Protein AF-A0A1G1GW91-F1 (afdb_monomer)

Mean predicted aligned error: 4.97 Å

pLDDT: mean 91.24, std 7.62, range [62.16, 97.75]

Foldseek 3Di:
DLVVQCVVPVDLVSVLSVQLVLLLVLLLVLLVLCLQQPNVVSSVVSNVVSNVLSNCLSVVQSVVVVVVRNDNVSSCCSNCVSLVVSVVSCVPRVGDPLVSVLQVQLSVLQVVLVVQVVCFVVQCVVPVPHGSPNSSVVSNVVSVVSVVVSVVVVVVVVVVD

Sequence (161 aa):
MGSMYYHLEPANSSLVWDRLPMSIAFTALFSSVVSECIDARAGDALLFPLLTLGIFSVLFWAWTEQTGSGDLRPYILVQFLPLVLIPLILILYRPPRDYAAAIWGLAVLYLISKGFEVADRQVYALTGAVSGHTIKHVLAAAGTGLIAAMLDRREGRRETA

Solvent-accessible surface area (backbone atoms only — not comparable to full-atom values): 8136 Å² total; per-residue (Å²): 109,30,59,57,50,21,73,75,48,82,44,75,75,30,43,49,47,34,50,42,59,50,30,37,50,47,27,46,50,45,19,49,49,36,20,71,42,75,39,51,69,61,11,59,66,38,32,62,60,34,36,51,50,26,50,47,22,47,53,50,21,58,52,32,40,75,73,74,68,49,53,50,65,59,36,49,47,56,62,50,48,45,70,55,49,50,60,51,49,52,70,74,49,63,41,61,68,70,58,47,50,26,55,51,46,25,51,52,30,40,53,51,15,53,52,29,48,75,36,19,68,61,40,23,73,74,61,76,80,51,38,11,57,58,52,19,51,54,30,40,50,51,18,54,46,39,47,52,55,50,50,54,58,50,52,57,52,60,77,76,107

Structure (mmCIF, N/CA/C/O backbone):
data_AF-A0A1G1GW91-F1
#
_entry.id   AF-A0A1G1GW91-F1
#
loop_
_atom_site.group_PDB
_atom_site.id
_atom_site.type_symbol
_atom_site.label_atom_id
_atom_site.label_alt_id
_atom_site.label_comp_id
_atom_site.label_asym_id
_atom_site.label_entity_id
_atom_site.label_seq_id
_atom_site.pdbx_PDB_ins_code
_atom_site.Cartn_x
_atom_site.Cartn_y
_atom_site.Cartn_z
_atom_site.occupancy
_atom_site.B_iso_or_equiv
_atom_site.auth_seq_id
_atom_site.auth_comp_id
_atom_site.auth_asym_id
_atom_site.auth_atom_id
_atom_site.pdbx_PDB_model_num
ATOM 1 N N . MET A 1 1 ? -1.867 6.446 -13.318 1.00 62.16 1 MET A N 1
ATOM 2 C CA . MET A 1 1 ? -1.003 7.422 -14.021 1.00 62.16 1 MET A CA 1
ATOM 3 C C . MET A 1 1 ? 0.450 6.965 -14.091 1.00 62.16 1 MET A C 1
ATOM 5 O O . MET A 1 1 ? 0.916 6.749 -15.197 1.00 62.16 1 MET A O 1
ATOM 9 N N . GLY A 1 2 ? 1.133 6.721 -12.964 1.00 68.31 2 GLY A N 1
ATOM 10 C CA . GLY A 1 2 ? 2.529 6.242 -12.940 1.00 68.31 2 GLY A CA 1
ATOM 11 C C . GLY A 1 2 ? 2.825 5.028 -13.825 1.00 68.31 2 GLY A C 1
ATOM 12 O O . GLY A 1 2 ? 3.677 5.091 -14.703 1.00 68.31 2 GLY A O 1
ATOM 13 N N . SER A 1 3 ? 2.027 3.967 -13.677 1.00 65.88 3 SER A N 1
ATOM 14 C CA . SER A 1 3 ? 2.155 2.753 -14.495 1.00 65.88 3 SER A CA 1
ATOM 15 C C . SER A 1 3 ? 1.980 3.002 -15.994 1.00 65.88 3 SER A C 1
ATOM 17 O O . SER A 1 3 ? 2.709 2.449 -16.810 1.00 65.88 3 SER A O 1
ATOM 19 N N . MET A 1 4 ? 1.048 3.882 -16.375 1.00 70.62 4 MET A N 1
ATOM 20 C CA . MET A 1 4 ? 0.836 4.223 -17.786 1.00 70.62 4 MET A CA 1
ATOM 21 C C . MET A 1 4 ? 2.058 4.944 -18.360 1.00 70.62 4 MET A C 1
ATOM 23 O O . MET A 1 4 ? 2.483 4.607 -19.456 1.00 70.62 4 MET A O 1
ATOM 27 N N . TYR A 1 5 ? 2.656 5.876 -17.609 1.00 67.25 5 TYR A N 1
ATOM 28 C CA . TYR A 1 5 ? 3.869 6.578 -18.036 1.00 67.25 5 TYR A CA 1
ATOM 29 C C . TYR A 1 5 ? 5.060 5.621 -18.200 1.00 67.25 5 TYR A C 1
ATOM 31 O O . TYR A 1 5 ? 5.729 5.659 -19.227 1.00 67.25 5 TYR A O 1
ATOM 39 N N . TYR A 1 6 ? 5.253 4.690 -17.260 1.00 66.75 6 TYR A N 1
ATOM 40 C CA . TYR A 1 6 ? 6.278 3.645 -17.375 1.00 66.75 6 TYR A CA 1
ATOM 41 C C . TYR A 1 6 ? 6.109 2.772 -18.627 1.00 66.75 6 TYR A C 1
ATOM 43 O O . TYR A 1 6 ? 7.080 2.470 -19.315 1.00 66.75 6 TYR A O 1
ATOM 51 N N . HIS A 1 7 ? 4.878 2.373 -18.955 1.00 75.81 7 HIS A N 1
ATOM 52 C CA . HIS A 1 7 ? 4.630 1.555 -20.145 1.00 75.81 7 HIS A CA 1
ATOM 53 C C . HIS A 1 7 ? 4.751 2.323 -21.465 1.00 75.81 7 HIS A C 1
ATOM 55 O O . HIS A 1 7 ? 4.982 1.695 -22.496 1.00 75.81 7 HIS A O 1
ATOM 61 N N . LEU A 1 8 ? 4.604 3.649 -21.441 1.00 71.69 8 LEU A N 1
ATOM 62 C CA . LEU A 1 8 ? 4.827 4.501 -22.608 1.00 71.69 8 LEU A CA 1
ATOM 63 C C . LEU A 1 8 ? 6.319 4.738 -22.867 1.00 71.69 8 LEU A C 1
ATOM 65 O O . LEU A 1 8 ? 6.729 4.780 -24.023 1.00 71.69 8 LEU A O 1
ATOM 69 N N . GLU A 1 9 ? 7.126 4.860 -21.814 1.00 77.69 9 GLU A N 1
ATOM 70 C CA . GLU A 1 9 ? 8.561 5.130 -21.922 1.00 77.69 9 GLU A CA 1
ATOM 71 C C . GLU A 1 9 ? 9.348 4.295 -20.901 1.00 77.69 9 GLU A C 1
ATOM 73 O O . GLU A 1 9 ? 9.667 4.793 -19.824 1.00 77.69 9 GLU A O 1
ATOM 78 N N . PRO A 1 10 ? 9.667 3.020 -21.202 1.00 77.88 10 PRO A N 1
ATOM 79 C CA . PRO A 1 10 ? 10.287 2.119 -20.233 1.00 77.88 10 PRO A CA 1
ATOM 80 C C . PRO A 1 10 ? 11.713 2.554 -19.859 1.00 77.88 10 PRO A C 1
ATOM 82 O O . PRO A 1 10 ? 12.688 2.215 -20.526 1.00 77.88 10 PRO A O 1
ATOM 85 N N . ALA A 1 11 ? 11.839 3.293 -18.760 1.00 77.75 11 ALA A N 1
ATOM 86 C CA . ALA A 1 11 ? 13.110 3.766 -18.210 1.00 77.75 11 ALA A CA 1
ATOM 87 C C . ALA A 1 11 ? 13.091 3.789 -16.674 1.00 77.75 11 ALA A C 1
ATOM 89 O O . ALA A 1 11 ? 12.031 3.923 -16.060 1.00 77.75 11 ALA A O 1
ATOM 90 N N . ASN A 1 12 ? 14.257 3.741 -16.023 1.00 74.81 12 ASN A N 1
ATOM 91 C CA . ASN A 1 12 ? 14.343 3.810 -14.555 1.00 74.81 12 ASN A CA 1
ATOM 92 C C . ASN A 1 12 ? 13.703 5.089 -13.985 1.00 74.81 12 ASN A C 1
ATOM 94 O O . ASN A 1 12 ? 13.040 5.037 -12.951 1.00 74.81 12 ASN A O 1
ATOM 98 N N . SER A 1 13 ? 13.819 6.214 -14.696 1.00 76.81 13 SER A N 1
ATOM 99 C CA . SER A 1 13 ? 13.146 7.477 -14.366 1.00 76.81 13 SER A CA 1
ATOM 100 C C . SER A 1 13 ? 11.619 7.352 -14.378 1.00 76.81 13 SER A C 1
ATOM 102 O O . SER A 1 13 ? 10.954 7.819 -13.459 1.00 76.81 13 SER A O 1
ATOM 104 N N . SER A 1 14 ? 11.054 6.678 -15.380 1.00 78.06 14 SER A N 1
ATOM 105 C CA . SER A 1 14 ? 9.613 6.414 -15.474 1.00 78.06 14 SER A CA 1
ATOM 106 C C . SER A 1 14 ? 9.125 5.399 -14.423 1.00 78.06 14 SER A C 1
ATOM 108 O O . SER A 1 14 ? 8.007 5.511 -13.923 1.00 78.06 14 SER A O 1
ATOM 110 N N . LEU A 1 15 ? 9.983 4.455 -14.010 1.00 81.50 15 LEU A N 1
ATOM 111 C CA . LEU A 1 15 ? 9.669 3.421 -13.018 1.00 81.50 15 LEU A CA 1
ATOM 112 C C . LEU A 1 15 ? 9.559 3.987 -11.593 1.00 81.50 15 LEU A C 1
ATOM 114 O O . LEU A 1 15 ? 8.782 3.476 -10.785 1.00 81.50 15 LEU A O 1
ATOM 118 N N . VAL A 1 16 ? 10.273 5.077 -11.287 1.00 86.06 16 VAL A N 1
ATOM 119 C CA . VAL A 1 16 ? 10.071 5.844 -10.041 1.00 86.06 16 VAL A CA 1
ATOM 120 C C . VAL A 1 16 ? 8.612 6.279 -9.918 1.00 86.06 16 VAL A C 1
ATOM 122 O O . VAL A 1 16 ? 8.005 6.124 -8.857 1.00 86.06 16 VAL A O 1
ATOM 125 N N . TRP A 1 17 ? 8.029 6.766 -11.014 1.00 86.00 17 TRP A N 1
ATOM 126 C CA . TRP A 1 17 ? 6.650 7.246 -11.039 1.00 86.00 17 TRP A CA 1
ATOM 127 C C . TRP A 1 17 ? 5.614 6.131 -10.928 1.00 86.00 17 TRP A C 1
ATOM 129 O O . TRP A 1 17 ? 4.492 6.406 -10.516 1.00 86.00 17 TRP A O 1
ATOM 139 N N . ASP A 1 18 ? 5.969 4.885 -11.235 1.00 84.31 18 ASP A N 1
ATOM 140 C CA . ASP A 1 18 ? 5.125 3.716 -10.970 1.00 84.31 18 ASP A CA 1
ATOM 141 C C . ASP A 1 18 ? 5.200 3.281 -9.494 1.00 84.31 18 ASP A C 1
ATOM 143 O O . ASP A 1 18 ? 4.176 3.070 -8.839 1.00 84.31 18 ASP A O 1
ATOM 147 N N . ARG A 1 19 ? 6.413 3.227 -8.930 1.00 89.88 19 ARG A N 1
ATOM 148 C CA . ARG A 1 19 ? 6.653 2.728 -7.565 1.00 89.88 19 ARG A CA 1
ATOM 149 C C . ARG A 1 19 ? 6.244 3.698 -6.466 1.00 89.88 19 ARG A C 1
ATOM 151 O O . ARG A 1 19 ? 5.802 3.257 -5.405 1.00 89.88 19 ARG A O 1
ATOM 158 N N . LEU A 1 20 ? 6.392 5.000 -6.696 1.00 91.25 20 LEU A N 1
ATOM 159 C CA . LEU A 1 20 ? 6.139 6.023 -5.682 1.00 91.25 20 LEU A CA 1
ATOM 160 C C . LEU A 1 20 ? 4.658 6.101 -5.269 1.00 91.25 20 LEU A C 1
ATOM 162 O O . LEU A 1 20 ? 4.387 5.983 -4.072 1.00 91.25 20 LEU A O 1
ATOM 166 N N . PRO A 1 21 ? 3.681 6.187 -6.195 1.00 90.06 21 PRO A N 1
ATOM 167 C CA . PRO A 1 21 ? 2.265 6.148 -5.833 1.00 90.06 21 PRO A CA 1
ATOM 168 C C . PRO A 1 21 ? 1.871 4.845 -5.136 1.00 90.06 21 PRO A C 1
ATOM 170 O O . PRO A 1 21 ? 1.073 4.866 -4.203 1.00 90.06 21 PRO A O 1
ATOM 173 N N . MET A 1 22 ? 2.452 3.717 -5.558 1.00 90.75 22 MET A N 1
ATOM 174 C CA . MET A 1 22 ? 2.198 2.423 -4.931 1.00 90.75 22 MET A CA 1
ATOM 175 C C . MET A 1 22 ? 2.684 2.419 -3.477 1.00 90.75 22 MET A C 1
ATOM 177 O O . MET A 1 22 ? 1.902 2.140 -2.573 1.00 90.75 22 MET A O 1
ATOM 181 N N . SER A 1 23 ? 3.933 2.817 -3.229 1.00 94.06 23 SER A N 1
ATOM 182 C CA . SER A 1 23 ? 4.505 2.871 -1.879 1.00 94.06 23 SER A CA 1
ATOM 183 C C . SER A 1 23 ? 3.708 3.786 -0.938 1.00 94.06 23 SER A C 1
ATOM 185 O O . SER A 1 23 ? 3.412 3.409 0.198 1.00 94.06 23 SER A O 1
ATOM 187 N N . ILE A 1 24 ? 3.274 4.949 -1.433 1.00 95.38 24 ILE A N 1
ATOM 188 C CA . ILE A 1 24 ? 2.400 5.876 -0.698 1.00 95.38 24 ILE A CA 1
ATOM 189 C C . ILE A 1 24 ? 1.056 5.217 -0.367 1.00 95.38 24 ILE A C 1
ATOM 191 O O . ILE A 1 24 ? 0.598 5.285 0.770 1.00 95.38 24 ILE A O 1
ATOM 195 N N . ALA A 1 25 ? 0.432 4.536 -1.331 1.00 93.62 25 ALA A N 1
ATOM 196 C CA . ALA A 1 25 ? -0.855 3.882 -1.117 1.00 93.62 25 ALA A CA 1
ATOM 197 C C . ALA A 1 25 ? -0.769 2.757 -0.072 1.00 93.62 25 ALA A C 1
ATOM 199 O O . ALA A 1 25 ? -1.624 2.677 0.806 1.00 93.62 25 ALA A O 1
ATOM 200 N N . PHE A 1 26 ? 0.268 1.914 -0.121 1.00 93.94 26 PHE A N 1
ATOM 201 C CA . PHE A 1 26 ? 0.443 0.821 0.845 1.00 93.94 26 PHE A CA 1
ATOM 202 C C . PHE A 1 26 ? 0.728 1.328 2.261 1.00 93.94 26 PHE A C 1
ATOM 204 O O . PHE A 1 26 ? 0.174 0.802 3.227 1.00 93.94 26 PHE A O 1
ATOM 211 N N . THR A 1 27 ? 1.552 2.367 2.392 1.00 97.00 27 THR A N 1
ATOM 212 C CA . THR A 1 27 ? 1.879 2.967 3.694 1.00 97.00 27 THR A CA 1
ATOM 213 C C . THR A 1 27 ? 0.686 3.705 4.302 1.00 97.00 27 THR A C 1
ATOM 215 O O . THR A 1 27 ? 0.401 3.519 5.487 1.00 97.00 27 THR A O 1
ATOM 218 N N . ALA A 1 28 ? -0.073 4.452 3.496 1.00 96.44 28 ALA A N 1
ATOM 219 C CA . ALA A 1 28 ? -1.316 5.093 3.925 1.00 96.44 28 ALA A CA 1
ATOM 220 C C . ALA A 1 28 ? -2.396 4.068 4.309 1.00 96.44 28 ALA A C 1
ATOM 222 O O . ALA A 1 28 ? -3.025 4.198 5.358 1.00 96.44 28 ALA A O 1
ATOM 223 N N . LEU A 1 29 ? -2.576 3.011 3.507 1.00 96.44 29 LEU A N 1
ATOM 224 C CA . LEU A 1 29 ? -3.506 1.926 3.822 1.00 96.44 29 LEU A CA 1
ATOM 225 C C . LEU A 1 29 ? -3.142 1.266 5.154 1.00 96.44 29 LEU A C 1
ATOM 227 O O . LEU A 1 29 ? -4.015 1.076 5.996 1.00 96.44 29 LEU A O 1
ATOM 231 N N . PHE A 1 30 ? -1.862 0.958 5.372 1.00 97.75 30 PHE A N 1
ATOM 232 C CA . PHE A 1 30 ? -1.410 0.350 6.620 1.00 97.75 30 PHE A CA 1
ATOM 233 C C . PHE A 1 30 ? -1.680 1.244 7.836 1.00 97.75 30 PHE A C 1
ATOM 235 O O . PHE A 1 30 ? -2.249 0.774 8.818 1.00 97.75 30 PHE A O 1
ATOM 242 N N . SER A 1 31 ? -1.351 2.537 7.747 1.00 97.69 31 SER A N 1
ATOM 243 C CA . SER A 1 31 ? -1.688 3.528 8.779 1.00 97.69 31 SER A CA 1
ATOM 244 C C . SER A 1 31 ? -3.195 3.562 9.063 1.00 97.69 31 SER A C 1
ATOM 246 O O . SER A 1 31 ? -3.591 3.508 10.228 1.00 97.69 31 SER A O 1
ATOM 248 N N . SER A 1 32 ? -4.039 3.543 8.023 1.00 96.12 32 SER A N 1
ATOM 249 C CA . SER A 1 32 ? -5.500 3.527 8.189 1.00 96.12 32 SER A CA 1
ATOM 250 C C . SER A 1 32 ? -6.004 2.270 8.906 1.00 96.12 32 SER A C 1
ATOM 252 O O . SER A 1 32 ? -6.907 2.357 9.732 1.00 96.12 32 SER A O 1
ATOM 254 N N . VAL A 1 33 ? -5.393 1.108 8.643 1.00 97.19 33 VAL A N 1
ATOM 255 C CA . VAL A 1 33 ? -5.741 -0.157 9.307 1.00 97.19 33 VAL A CA 1
ATOM 256 C C . VAL A 1 33 ? -5.362 -0.106 10.780 1.00 97.19 33 VAL A C 1
ATOM 258 O O . VAL A 1 33 ? -6.146 -0.541 11.618 1.00 97.19 33 VAL A O 1
ATOM 261 N N . VAL A 1 34 ? -4.200 0.459 11.120 1.00 97.56 34 VAL A N 1
ATOM 262 C CA . VAL A 1 34 ? -3.817 0.667 12.524 1.00 97.56 34 VAL A CA 1
ATOM 263 C C . VAL A 1 34 ? -4.780 1.637 13.214 1.00 97.56 34 VAL A C 1
ATOM 265 O O . VAL A 1 34 ? -5.218 1.345 14.326 1.00 97.56 34 VAL A O 1
ATOM 268 N N . SER A 1 35 ? -5.148 2.734 12.541 1.00 96.81 35 SER A N 1
ATOM 269 C CA . SER A 1 35 ? -6.079 3.748 13.060 1.00 96.81 35 SER A CA 1
ATOM 270 C C . SER A 1 35 ? -7.457 3.145 13.365 1.00 96.81 35 SER A C 1
ATOM 272 O O . SER A 1 35 ? -7.985 3.309 14.463 1.00 96.81 35 SER A O 1
ATOM 274 N N . GLU A 1 36 ? -8.010 2.362 12.434 1.00 95.50 36 GLU A N 1
ATOM 275 C CA . GLU A 1 36 ? -9.348 1.775 12.574 1.00 95.50 36 GLU A CA 1
ATOM 276 C C . GLU A 1 36 ? -9.379 0.548 13.505 1.00 95.50 36 GLU A C 1
ATOM 278 O O . GLU A 1 36 ? -10.371 0.325 14.198 1.00 95.50 36 GLU A O 1
ATOM 283 N N . CYS A 1 37 ? -8.333 -0.287 13.503 1.00 96.38 37 CYS A N 1
ATOM 284 C CA . CYS A 1 37 ? -8.368 -1.584 14.190 1.00 96.38 37 CYS A CA 1
ATOM 285 C C . CYS A 1 37 ? -7.719 -1.568 15.576 1.00 96.38 37 CYS A C 1
ATOM 287 O O . CYS A 1 37 ? -8.121 -2.352 16.431 1.00 96.38 37 CYS A O 1
ATOM 289 N N . ILE A 1 38 ? -6.684 -0.751 15.786 1.00 95.81 38 ILE A N 1
ATOM 290 C CA . ILE A 1 38 ? -5.861 -0.798 17.002 1.00 95.81 38 ILE A CA 1
ATOM 291 C C . ILE A 1 38 ? -6.107 0.444 17.853 1.00 95.81 38 ILE A C 1
ATOM 293 O O . ILE A 1 38 ? -6.601 0.329 18.971 1.00 95.81 38 ILE A O 1
ATOM 297 N N . ASP A 1 39 ? -5.738 1.615 17.337 1.00 96.31 39 ASP A N 1
ATOM 298 C CA . ASP A 1 39 ? -5.905 2.897 18.017 1.00 96.31 39 ASP A CA 1
ATOM 299 C C . ASP A 1 39 ? -5.816 4.045 17.007 1.00 96.31 39 ASP A C 1
ATOM 301 O O . ASP A 1 39 ? -4.834 4.160 16.265 1.00 96.31 39 ASP A O 1
ATOM 305 N N . ALA A 1 40 ? -6.820 4.922 17.027 1.00 95.38 40 ALA A N 1
ATOM 306 C CA . ALA A 1 40 ? -6.939 6.017 16.070 1.00 95.38 40 ALA A CA 1
ATOM 307 C C . ALA A 1 40 ? -5.753 6.989 16.144 1.00 95.38 40 ALA A C 1
ATOM 309 O O . ALA A 1 40 ? -5.169 7.354 15.126 1.00 95.38 40 ALA A O 1
ATOM 310 N N . ARG A 1 41 ? -5.331 7.369 17.358 1.00 96.56 41 ARG A N 1
ATOM 311 C CA . ARG A 1 41 ? -4.245 8.345 17.543 1.00 96.56 41 ARG A CA 1
ATOM 312 C C . ARG A 1 41 ? -2.910 7.778 17.082 1.00 96.56 41 ARG A C 1
ATOM 314 O O . ARG A 1 41 ? -2.136 8.489 16.446 1.00 96.56 41 ARG A O 1
ATOM 321 N N . ALA A 1 42 ? -2.636 6.515 17.399 1.00 95.88 42 ALA A N 1
ATOM 322 C CA . ALA A 1 42 ? -1.427 5.831 16.968 1.00 95.88 42 ALA A CA 1
ATOM 323 C C . ALA A 1 42 ? -1.386 5.681 15.442 1.00 95.88 42 ALA A C 1
ATOM 325 O O . ALA A 1 42 ? -0.357 5.966 14.832 1.00 95.88 42 ALA A O 1
ATOM 326 N N . GLY A 1 43 ? -2.495 5.275 14.818 1.00 95.88 43 GLY A N 1
ATOM 327 C CA . GLY A 1 43 ? -2.584 5.147 13.364 1.00 95.88 43 GLY A CA 1
ATOM 328 C C . GLY A 1 43 ? -2.366 6.472 12.636 1.00 95.88 43 GLY A C 1
ATOM 329 O O . GLY A 1 43 ? -1.567 6.525 11.698 1.00 95.88 43 GLY A O 1
ATOM 330 N N . ASP A 1 44 ? -2.989 7.548 13.116 1.00 95.81 44 ASP A N 1
ATOM 331 C CA . ASP A 1 44 ? -2.844 8.891 12.547 1.00 95.81 44 ASP A CA 1
ATOM 332 C C . ASP A 1 44 ? -1.415 9.426 12.728 1.00 95.81 44 ASP A C 1
ATOM 334 O O . ASP A 1 44 ? -0.819 9.969 11.794 1.00 95.81 44 ASP A O 1
ATOM 338 N N . ALA A 1 45 ? -0.813 9.203 13.902 1.00 97.38 45 ALA A N 1
ATOM 339 C CA . ALA A 1 45 ? 0.579 9.563 14.166 1.00 97.38 45 ALA A CA 1
ATOM 340 C C . ALA A 1 45 ? 1.573 8.771 13.296 1.00 97.38 45 ALA A C 1
ATOM 342 O O . ALA A 1 45 ? 2.644 9.284 12.970 1.00 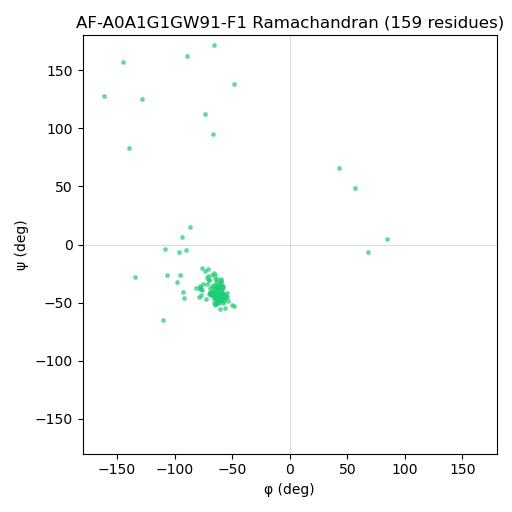97.38 45 ALA A O 1
ATOM 343 N N . LEU A 1 46 ? 1.228 7.540 12.899 1.00 97.00 46 LEU A N 1
ATOM 344 C CA . LEU A 1 46 ? 2.045 6.700 12.020 1.00 97.00 46 LEU A CA 1
ATOM 345 C C . LEU A 1 46 ? 1.986 7.113 10.549 1.00 97.00 46 LEU A C 1
ATOM 347 O O . LEU A 1 46 ? 2.903 6.762 9.803 1.00 97.00 46 LEU A O 1
ATOM 351 N N . LEU A 1 47 ? 0.965 7.861 10.120 1.00 97.19 47 LEU A N 1
ATOM 352 C CA . LEU A 1 47 ? 0.789 8.218 8.714 1.00 97.19 47 LEU A CA 1
ATOM 353 C C . LEU 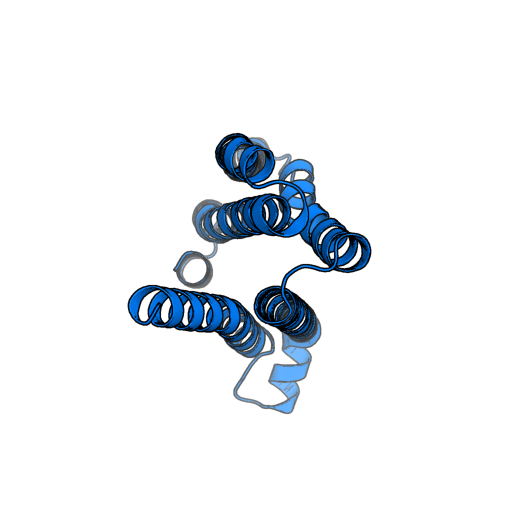A 1 47 ? 2.021 8.938 8.158 1.00 97.19 47 LEU A C 1
ATOM 355 O O . LEU A 1 47 ? 2.608 8.501 7.170 1.00 97.19 47 LEU A O 1
ATOM 359 N N . PHE A 1 48 ? 2.450 10.018 8.812 1.00 97.44 48 PHE A N 1
ATOM 360 C CA . PHE A 1 48 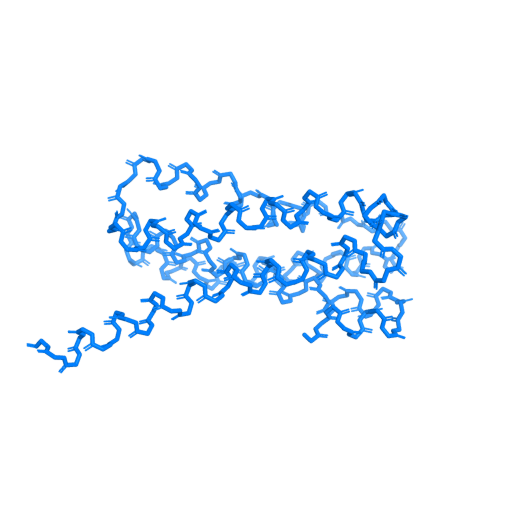? 3.565 10.830 8.325 1.00 97.44 48 PHE A CA 1
ATOM 361 C C . PHE A 1 48 ? 4.912 10.073 8.317 1.00 97.44 48 PHE A C 1
ATOM 363 O O . PHE A 1 48 ? 5.595 10.094 7.284 1.00 97.44 48 PHE A O 1
ATOM 370 N N . PRO A 1 49 ? 5.299 9.343 9.388 1.00 97.62 49 PRO A N 1
ATOM 371 C CA . PRO A 1 49 ? 6.472 8.471 9.364 1.00 97.62 49 PRO A CA 1
ATOM 372 C C . PRO A 1 49 ? 6.433 7.420 8.251 1.00 97.62 49 PRO A C 1
ATOM 374 O O . PRO A 1 49 ? 7.429 7.237 7.550 1.00 97.62 49 PRO A O 1
ATOM 377 N N . LEU A 1 50 ? 5.296 6.745 8.056 1.00 97.62 50 LEU A N 1
ATOM 378 C CA . LEU A 1 50 ? 5.172 5.687 7.053 1.00 97.62 50 LEU A CA 1
ATOM 379 C C . LEU A 1 50 ? 5.225 6.241 5.627 1.00 97.62 50 LEU A C 1
ATOM 381 O O . LEU A 1 50 ? 5.914 5.666 4.788 1.00 97.62 50 LEU A O 1
ATOM 385 N N . LEU A 1 51 ? 4.578 7.378 5.355 1.00 97.44 51 LEU A N 1
ATOM 386 C CA . LEU A 1 51 ? 4.675 8.062 4.062 1.00 97.44 51 LEU A CA 1
ATOM 387 C C . LEU A 1 51 ? 6.118 8.468 3.750 1.00 97.44 51 LEU A C 1
ATOM 389 O O . LEU A 1 51 ? 6.608 8.228 2.645 1.00 97.44 51 LEU A O 1
ATOM 393 N N . THR A 1 52 ? 6.813 9.036 4.738 1.00 97.50 52 THR A N 1
ATOM 394 C CA . THR A 1 52 ? 8.225 9.418 4.606 1.00 97.50 52 THR A CA 1
ATOM 395 C C . THR A 1 52 ? 9.087 8.198 4.302 1.00 97.50 52 THR A C 1
ATOM 397 O O . THR A 1 52 ? 9.900 8.235 3.381 1.00 97.50 52 THR A O 1
ATOM 400 N N . LEU A 1 53 ? 8.871 7.091 5.020 1.00 97.06 53 LEU A N 1
ATOM 401 C CA . LEU A 1 53 ? 9.572 5.831 4.787 1.00 97.06 53 LEU A CA 1
ATOM 402 C C . LEU A 1 53 ? 9.291 5.272 3.385 1.00 97.06 53 LEU A C 1
ATOM 404 O O . LEU A 1 53 ? 10.215 4.815 2.714 1.00 97.06 53 LEU A O 1
ATOM 408 N N . GLY A 1 54 ? 8.042 5.337 2.922 1.00 96.62 54 GLY A N 1
ATOM 409 C CA . GLY A 1 54 ? 7.659 4.881 1.591 1.00 96.62 54 GLY A CA 1
ATOM 410 C C . GLY A 1 54 ? 8.332 5.680 0.480 1.00 96.62 54 GLY A C 1
ATOM 411 O O . GLY A 1 54 ? 9.000 5.102 -0.380 1.00 96.62 54 GLY A O 1
ATOM 412 N N . ILE A 1 55 ? 8.263 7.010 0.549 1.00 96.69 55 ILE A N 1
ATOM 413 C CA . ILE A 1 55 ? 8.942 7.902 -0.401 1.00 96.69 55 ILE A CA 1
ATOM 414 C C . ILE A 1 55 ? 10.455 7.660 -0.369 1.00 96.69 55 ILE A C 1
ATOM 416 O O . ILE A 1 55 ? 11.071 7.452 -1.416 1.00 96.69 55 ILE A O 1
ATOM 420 N N . PHE A 1 56 ? 11.046 7.617 0.827 1.00 96.94 56 PHE A N 1
ATOM 421 C CA . PHE A 1 56 ? 12.471 7.358 1.002 1.00 96.94 56 PHE A CA 1
ATOM 422 C C . PHE A 1 56 ? 12.886 6.019 0.389 1.00 96.94 56 PHE A C 1
ATOM 424 O O . PHE A 1 56 ? 13.904 5.962 -0.290 1.00 96.94 56 PHE A O 1
ATOM 431 N N . SER A 1 57 ? 12.089 4.960 0.553 1.00 96.69 57 SER A N 1
ATOM 432 C CA . SER A 1 57 ? 12.405 3.636 0.004 1.00 96.69 57 SER A CA 1
ATOM 433 C C . SER A 1 57 ? 12.559 3.640 -1.522 1.00 96.69 57 SER A C 1
ATOM 435 O O . SER A 1 57 ? 13.444 2.971 -2.056 1.00 96.69 57 SER A O 1
ATOM 437 N N . VAL A 1 58 ? 11.743 4.436 -2.225 1.00 95.62 58 VAL A N 1
ATOM 438 C CA . VAL A 1 58 ? 11.791 4.564 -3.688 1.00 95.62 58 VAL A CA 1
ATOM 439 C C . VAL A 1 58 ? 12.953 5.450 -4.123 1.00 95.62 58 VAL A C 1
ATOM 441 O O . VAL A 1 58 ? 13.665 5.096 -5.061 1.00 95.62 58 VAL A O 1
ATOM 444 N N . LEU A 1 59 ? 13.179 6.575 -3.437 1.00 94.31 59 LEU A N 1
ATOM 445 C CA . LEU A 1 59 ? 14.306 7.468 -3.729 1.00 94.31 59 LEU A CA 1
ATOM 446 C C . LEU A 1 59 ? 15.653 6.789 -3.461 1.00 94.31 59 LEU A C 1
ATOM 448 O O . LEU A 1 59 ? 16.590 6.957 -4.237 1.00 94.31 59 LEU A O 1
ATOM 452 N N . PHE A 1 60 ? 15.736 5.983 -2.403 1.00 94.88 60 PHE A N 1
ATOM 453 C CA . PHE A 1 60 ? 16.916 5.194 -2.073 1.00 94.88 60 PHE A CA 1
ATOM 454 C C . PHE A 1 60 ? 17.230 4.173 -3.168 1.00 94.88 60 PHE A C 1
ATOM 456 O O . PHE A 1 60 ? 18.370 4.095 -3.628 1.00 94.88 60 PHE A O 1
ATOM 463 N N . TRP A 1 61 ? 16.218 3.439 -3.646 1.00 95.50 61 TRP A N 1
ATOM 464 C CA . TRP A 1 61 ? 16.395 2.575 -4.812 1.00 95.50 61 TRP A CA 1
ATOM 465 C C . TRP A 1 61 ? 16.866 3.388 -6.028 1.00 95.50 61 TRP A C 1
ATOM 467 O O . TRP A 1 61 ? 17.877 3.049 -6.630 1.00 95.50 61 TRP A O 1
ATOM 477 N N . ALA A 1 62 ? 16.194 4.493 -6.357 1.00 92.62 62 ALA A N 1
ATOM 478 C CA . ALA A 1 62 ? 16.527 5.298 -7.533 1.00 92.62 62 ALA A CA 1
ATOM 479 C C . ALA A 1 62 ? 17.961 5.855 -7.492 1.00 92.62 62 ALA A C 1
ATOM 481 O O . ALA A 1 62 ? 18.616 5.961 -8.528 1.00 92.62 62 ALA A O 1
ATOM 482 N N . TRP A 1 63 ? 18.457 6.204 -6.304 1.00 92.44 63 TRP A N 1
ATOM 483 C CA . TRP A 1 63 ? 19.830 6.654 -6.099 1.00 92.44 63 TRP A CA 1
ATOM 484 C C . TRP A 1 63 ? 20.842 5.504 -6.207 1.00 92.44 63 TRP A C 1
ATOM 486 O O . TRP A 1 63 ? 21.835 5.628 -6.919 1.00 92.44 63 TRP A O 1
ATOM 496 N N . THR A 1 64 ? 20.582 4.366 -5.556 1.00 92.19 64 THR A N 1
ATOM 497 C CA . THR A 1 64 ? 21.474 3.192 -5.632 1.00 92.19 64 THR A CA 1
ATOM 498 C C . THR A 1 64 ? 21.498 2.550 -7.019 1.00 92.19 64 THR A C 1
ATOM 500 O O . THR A 1 64 ? 22.488 1.934 -7.403 1.00 92.19 64 THR A O 1
ATOM 503 N N . GLU A 1 65 ? 20.431 2.696 -7.800 1.00 90.69 65 GLU A N 1
ATOM 504 C CA . GLU A 1 65 ? 20.373 2.288 -9.204 1.00 90.69 65 GLU A CA 1
ATOM 505 C C . GLU A 1 65 ? 21.351 3.109 -10.060 1.00 90.69 65 GLU A C 1
ATOM 507 O O . GLU A 1 65 ? 22.079 2.550 -10.876 1.00 90.69 65 GLU A O 1
ATOM 512 N N . GLN A 1 66 ? 21.447 4.425 -9.824 1.00 88.31 66 GLN A N 1
ATOM 513 C CA . GLN A 1 66 ? 22.394 5.302 -10.532 1.00 88.31 66 GLN A CA 1
ATOM 514 C C . GLN A 1 66 ? 23.857 4.959 -10.235 1.00 88.31 66 GLN A C 1
ATOM 516 O O . GLN A 1 66 ? 24.729 5.218 -11.061 1.00 88.31 66 GLN A O 1
ATOM 521 N N . THR A 1 67 ? 24.134 4.363 -9.075 1.00 88.81 67 THR A N 1
ATOM 522 C CA . THR A 1 67 ? 25.472 3.898 -8.687 1.00 88.81 67 THR A CA 1
ATOM 523 C C . THR A 1 67 ? 25.725 2.426 -9.039 1.00 88.81 67 THR A C 1
ATOM 525 O O . THR A 1 67 ? 26.773 1.887 -8.688 1.00 88.81 67 THR A O 1
ATOM 528 N N . GLY A 1 68 ? 24.797 1.777 -9.758 1.00 88.31 68 GLY A N 1
ATOM 529 C CA . GLY A 1 68 ? 24.928 0.410 -10.274 1.00 88.31 68 GLY A CA 1
ATOM 530 C C . GLY A 1 68 ? 24.550 -0.707 -9.295 1.00 88.31 68 GLY A C 1
ATOM 531 O O . GLY A 1 68 ? 24.712 -1.876 -9.634 1.00 88.31 68 GLY A O 1
ATOM 532 N N . SER A 1 69 ? 24.050 -0.381 -8.096 1.00 91.06 69 SER A N 1
ATOM 533 C CA . SER A 1 69 ? 23.640 -1.377 -7.093 1.00 91.06 69 SER A CA 1
ATOM 534 C C . SER A 1 69 ? 22.157 -1.744 -7.164 1.00 91.06 69 SER A C 1
ATOM 536 O O . SER A 1 69 ? 21.829 -2.906 -6.938 1.00 91.06 69 SER A O 1
ATOM 538 N N . GLY A 1 70 ? 21.269 -0.769 -7.386 1.00 89.19 70 GLY A N 1
ATOM 539 C CA . GLY A 1 70 ? 19.820 -0.989 -7.485 1.00 89.19 70 GLY A CA 1
ATOM 540 C C . GLY A 1 70 ? 19.178 -1.658 -6.263 1.00 89.19 70 GLY A C 1
ATOM 541 O O . GLY A 1 70 ? 18.439 -2.633 -6.401 1.00 89.19 70 GLY A O 1
ATOM 542 N N . ASP A 1 71 ? 19.454 -1.178 -5.046 1.00 92.12 71 ASP A N 1
ATOM 543 C CA . ASP A 1 71 ? 18.994 -1.840 -3.820 1.00 92.12 71 ASP A CA 1
ATOM 544 C C . ASP A 1 71 ? 17.486 -1.650 -3.592 1.00 92.12 71 ASP A C 1
ATOM 546 O O . ASP A 1 71 ? 16.991 -0.559 -3.302 1.00 92.12 71 ASP A O 1
ATOM 550 N N . LEU A 1 72 ? 16.752 -2.757 -3.697 1.00 92.31 72 LEU A N 1
ATOM 551 C CA . LEU A 1 72 ? 15.299 -2.811 -3.553 1.00 92.31 72 LEU A CA 1
ATOM 552 C C . LEU A 1 72 ? 14.831 -3.207 -2.155 1.00 92.31 72 LEU A C 1
ATOM 554 O O . LEU A 1 72 ? 13.627 -3.186 -1.906 1.00 92.31 72 LEU A O 1
ATOM 558 N N . ARG A 1 73 ? 15.726 -3.589 -1.237 1.00 95.25 73 ARG A N 1
ATOM 559 C CA . ARG A 1 73 ? 15.329 -4.169 0.059 1.00 95.25 73 ARG A CA 1
ATOM 560 C C . ARG A 1 73 ? 14.397 -3.255 0.866 1.00 95.25 73 ARG A C 1
ATOM 562 O O . ARG A 1 73 ? 13.380 -3.766 1.342 1.00 95.25 73 ARG A O 1
ATOM 569 N N . PRO A 1 74 ? 14.645 -1.932 0.986 1.00 93.81 74 PRO A N 1
ATOM 570 C CA . PRO A 1 74 ? 13.729 -1.046 1.705 1.00 93.81 74 PRO A CA 1
ATOM 571 C C . PRO A 1 74 ? 12.358 -0.965 1.030 1.00 93.81 74 PRO A C 1
ATOM 573 O O . PRO A 1 74 ? 11.332 -1.024 1.703 1.00 93.81 74 PRO A O 1
ATOM 576 N N . TYR A 1 75 ? 12.338 -0.880 -0.302 1.00 94.31 75 TYR A N 1
ATOM 577 C CA . TYR A 1 75 ? 11.102 -0.819 -1.079 1.00 94.31 75 TYR A CA 1
ATOM 578 C C . TYR A 1 75 ? 10.292 -2.112 -0.940 1.00 94.31 75 TYR A C 1
ATOM 580 O O . TYR A 1 75 ? 9.097 -2.058 -0.671 1.00 94.31 75 TYR A O 1
ATOM 588 N N . ILE A 1 76 ? 10.943 -3.275 -1.034 1.00 93.81 76 ILE A N 1
ATOM 589 C CA . ILE A 1 76 ? 10.322 -4.588 -0.814 1.00 93.81 76 ILE A CA 1
ATOM 590 C C . ILE A 1 76 ? 9.723 -4.657 0.594 1.00 93.81 76 ILE A C 1
ATOM 592 O O . ILE A 1 76 ? 8.587 -5.097 0.750 1.00 93.81 76 ILE A O 1
ATOM 596 N N . LEU A 1 77 ? 10.435 -4.190 1.621 1.00 94.75 77 LEU A N 1
ATOM 597 C CA . LEU A 1 77 ? 9.909 -4.204 2.984 1.00 94.75 77 LEU A CA 1
ATOM 598 C C . LEU A 1 77 ? 8.637 -3.356 3.100 1.00 94.75 77 LEU A C 1
ATOM 600 O O . LEU A 1 77 ? 7.617 -3.853 3.572 1.00 94.75 77 LEU A O 1
ATOM 604 N N . VAL A 1 78 ? 8.670 -2.113 2.614 1.00 94.81 78 VAL A N 1
ATOM 605 C CA . VAL A 1 78 ? 7.500 -1.220 2.614 1.00 94.81 78 VAL A CA 1
ATOM 606 C C . VAL A 1 78 ? 6.338 -1.814 1.815 1.00 94.81 78 VAL A C 1
ATOM 608 O O . VAL A 1 78 ? 5.181 -1.674 2.202 1.00 94.81 78 VAL A O 1
ATOM 611 N N . GLN A 1 79 ? 6.642 -2.489 0.711 1.00 91.00 79 GLN A N 1
ATOM 612 C CA . GLN A 1 79 ? 5.648 -3.016 -0.208 1.00 91.00 79 GLN A CA 1
ATOM 613 C C . GLN A 1 79 ? 4.991 -4.302 0.295 1.00 91.00 79 GLN A C 1
ATOM 615 O O . GLN A 1 79 ? 3.803 -4.479 0.063 1.00 91.00 79 GLN A O 1
ATOM 620 N N . PHE A 1 80 ? 5.735 -5.209 0.937 1.00 91.00 80 PHE A N 1
ATOM 621 C CA . PHE A 1 80 ? 5.257 -6.556 1.273 1.00 91.00 80 PHE A CA 1
ATOM 622 C C . PHE A 1 80 ? 4.953 -6.757 2.758 1.00 91.00 80 PHE A C 1
ATOM 624 O O . PHE A 1 80 ? 4.098 -7.578 3.085 1.00 91.00 80 PHE A O 1
ATOM 631 N N . LEU A 1 81 ? 5.582 -6.005 3.667 1.00 93.62 81 LEU A N 1
ATOM 632 C CA . LEU A 1 81 ? 5.289 -6.122 5.097 1.00 93.62 81 LEU A CA 1
ATOM 633 C C . LEU A 1 81 ? 3.811 -5.804 5.417 1.00 93.62 81 LEU A C 1
ATOM 635 O O . LEU A 1 81 ? 3.188 -6.600 6.126 1.00 93.62 81 LEU A O 1
ATOM 639 N N . PRO A 1 82 ? 3.184 -4.748 4.850 1.00 93.94 82 PRO A N 1
ATOM 640 C CA . PRO A 1 82 ? 1.758 -4.495 5.054 1.00 93.94 82 PRO A CA 1
ATOM 641 C C . PRO A 1 82 ? 0.846 -5.634 4.585 1.00 93.94 82 PRO A C 1
ATOM 643 O O . PRO A 1 82 ? -0.190 -5.862 5.199 1.00 93.94 82 PRO A O 1
ATOM 646 N N . LEU A 1 83 ? 1.221 -6.393 3.547 1.00 91.75 83 LEU A N 1
ATOM 647 C CA . LEU A 1 83 ? 0.399 -7.504 3.033 1.00 91.75 83 LEU A CA 1
ATOM 648 C C . LEU A 1 83 ? 0.280 -8.640 4.045 1.00 91.75 83 LEU A C 1
ATOM 650 O O . LEU A 1 83 ? -0.679 -9.401 3.985 1.00 91.75 83 LEU A O 1
ATOM 654 N N . VAL A 1 84 ? 1.245 -8.760 4.956 1.00 94.75 84 VAL A N 1
ATOM 655 C CA . VAL A 1 84 ? 1.225 -9.753 6.032 1.00 94.75 84 VAL A CA 1
ATOM 656 C C . VAL A 1 84 ? 0.580 -9.168 7.284 1.00 94.75 84 VAL A C 1
ATOM 658 O O . VAL A 1 84 ? -0.279 -9.802 7.898 1.00 94.75 84 VAL A O 1
ATOM 661 N N . LEU A 1 85 ? 0.963 -7.942 7.653 1.00 96.56 85 LEU A N 1
ATOM 662 C CA . LEU A 1 85 ? 0.488 -7.314 8.883 1.00 96.56 85 LEU A CA 1
ATOM 663 C C . LEU A 1 85 ? -0.994 -6.940 8.822 1.00 96.56 85 LEU A C 1
ATOM 665 O O . LEU A 1 85 ? -1.683 -7.111 9.819 1.00 96.56 85 LEU A O 1
ATOM 669 N N . ILE A 1 86 ? -1.511 -6.478 7.680 1.00 96.44 86 ILE A N 1
ATOM 670 C CA . ILE A 1 86 ? -2.925 -6.095 7.561 1.00 96.44 86 ILE A CA 1
ATOM 671 C C . ILE A 1 86 ? -3.847 -7.293 7.851 1.00 96.44 86 ILE A C 1
ATOM 673 O O . ILE A 1 86 ? -4.649 -7.181 8.778 1.00 96.44 86 ILE A O 1
ATOM 677 N N . PRO A 1 87 ? -3.736 -8.453 7.166 1.00 94.88 87 PRO A N 1
ATOM 678 C CA . PRO A 1 87 ? -4.540 -9.631 7.497 1.00 94.88 87 PRO A CA 1
ATOM 679 C C . PRO A 1 87 ? -4.416 -10.056 8.959 1.00 94.88 87 PRO A C 1
ATOM 681 O O . PRO A 1 87 ? -5.421 -10.378 9.591 1.00 94.88 87 PRO A O 1
ATOM 684 N N . LEU A 1 88 ? -3.200 -10.018 9.511 1.00 96.81 88 LEU A N 1
ATOM 685 C CA . LEU A 1 88 ? -2.961 -10.358 10.909 1.00 96.81 88 LEU A CA 1
ATOM 686 C C . LEU A 1 88 ? -3.740 -9.426 11.850 1.00 96.81 88 LEU A C 1
ATOM 688 O O . LEU A 1 88 ? -4.438 -9.904 12.740 1.00 96.81 88 LEU A O 1
ATOM 692 N N . ILE A 1 89 ? -3.688 -8.113 11.620 1.00 97.19 89 ILE A N 1
ATOM 693 C CA . ILE A 1 89 ? -4.427 -7.121 12.410 1.00 97.19 89 ILE A CA 1
ATOM 694 C C . ILE A 1 89 ? -5.940 -7.345 12.287 1.00 97.19 89 ILE A C 1
ATOM 696 O O . ILE A 1 89 ? -6.631 -7.360 13.304 1.00 97.19 89 ILE A O 1
ATOM 700 N N . LEU A 1 90 ? -6.460 -7.594 11.078 1.00 95.94 90 LEU A N 1
ATOM 701 C CA . LEU A 1 90 ? -7.891 -7.863 10.872 1.00 95.94 90 LEU A CA 1
ATOM 702 C C . LEU A 1 90 ? -8.374 -9.097 11.649 1.00 95.94 90 LEU A C 1
ATOM 704 O O . LEU A 1 90 ? -9.482 -9.089 12.190 1.00 95.94 90 LEU A O 1
ATOM 708 N N . ILE A 1 91 ? -7.555 -10.153 11.704 1.00 95.81 91 ILE A N 1
ATOM 709 C CA . ILE A 1 91 ? -7.865 -11.392 12.433 1.00 95.81 91 ILE A CA 1
ATOM 710 C C . ILE A 1 91 ? -7.834 -11.155 13.948 1.00 95.81 91 ILE A C 1
ATOM 712 O O . ILE A 1 91 ? -8.714 -11.644 14.658 1.00 95.81 91 ILE A O 1
ATOM 716 N N . LEU A 1 92 ? -6.841 -10.407 14.438 1.00 96.88 92 LEU A N 1
ATOM 717 C CA . LEU A 1 92 ? -6.618 -10.197 15.869 1.00 96.88 92 LEU A CA 1
ATOM 718 C C . LEU A 1 92 ? -7.585 -9.182 16.498 1.00 96.88 92 LEU A C 1
ATOM 720 O O . LEU A 1 92 ? -8.031 -9.401 17.621 1.00 96.88 92 LEU A O 1
ATOM 724 N N . TYR A 1 93 ? -7.929 -8.101 15.791 1.00 93.25 93 TYR A N 1
ATOM 725 C CA . TYR A 1 93 ? -8.624 -6.943 16.376 1.00 93.25 93 TYR A CA 1
ATOM 726 C C . TYR A 1 93 ? -10.099 -6.793 15.967 1.00 93.25 93 TYR A C 1
ATOM 728 O O . TYR A 1 93 ? -10.784 -5.928 16.501 1.00 93.25 93 TYR A O 1
ATOM 736 N N . ARG A 1 94 ? -10.622 -7.650 15.073 1.00 89.62 94 ARG A N 1
ATOM 737 C CA . ARG A 1 94 ? -12.046 -7.696 14.655 1.00 89.62 94 ARG A CA 1
ATOM 738 C C . ARG A 1 94 ? -12.678 -6.303 14.414 1.00 89.62 94 ARG A C 1
ATOM 740 O O . ARG A 1 94 ? -13.606 -5.922 15.132 1.00 89.62 94 ARG A O 1
ATOM 747 N N . PRO A 1 95 ? -12.223 -5.556 13.395 1.00 92.62 95 PRO A N 1
ATOM 748 C CA . PRO A 1 95 ? -12.766 -4.233 13.085 1.00 92.62 95 PRO A CA 1
ATOM 749 C C . PRO A 1 95 ? -14.232 -4.289 12.619 1.00 92.62 95 PRO A C 1
ATOM 751 O O . PRO A 1 95 ? -14.760 -5.379 12.352 1.00 92.62 95 PRO A O 1
ATOM 754 N N . PRO A 1 96 ? -14.902 -3.126 12.465 1.00 93.38 96 PRO A N 1
ATOM 755 C CA . PRO A 1 96 ? -16.256 -3.057 11.927 1.00 93.38 96 PRO A CA 1
ATOM 756 C C . PRO A 1 96 ? -16.414 -3.874 10.641 1.00 93.38 96 PRO A C 1
ATOM 758 O O . PRO A 1 96 ? -15.547 -3.871 9.764 1.00 93.38 96 PRO A O 1
ATOM 761 N N . ARG A 1 97 ? -17.538 -4.592 10.522 1.00 92.75 97 ARG A N 1
ATOM 762 C CA . ARG A 1 97 ? -17.752 -5.580 9.450 1.00 92.75 97 ARG A CA 1
ATOM 763 C C . ARG A 1 97 ? -17.624 -4.980 8.050 1.00 92.75 97 ARG A C 1
ATOM 765 O O . ARG A 1 97 ? -17.121 -5.651 7.154 1.00 92.75 97 ARG A O 1
ATOM 772 N N . ASP A 1 98 ? -18.096 -3.752 7.854 1.00 93.44 98 ASP A N 1
ATOM 773 C CA . ASP A 1 98 ? -18.020 -3.059 6.568 1.00 93.44 98 ASP A CA 1
ATOM 774 C C . ASP A 1 98 ? -16.570 -2.738 6.175 1.00 93.44 98 ASP A C 1
ATOM 776 O O . ASP A 1 98 ? -16.188 -2.982 5.031 1.00 93.44 98 ASP A O 1
ATOM 780 N N . TYR A 1 99 ? -15.755 -2.299 7.138 1.00 94.81 99 TYR A N 1
ATOM 781 C CA . TYR A 1 99 ? -14.322 -2.076 6.960 1.00 94.81 99 TYR A CA 1
ATOM 782 C C . TYR A 1 99 ? -13.572 -3.368 6.678 1.00 94.81 99 TYR A C 1
ATOM 784 O O . TYR A 1 99 ? -12.889 -3.485 5.662 1.00 94.81 99 TYR A O 1
ATOM 792 N N . ALA A 1 100 ? -13.761 -4.378 7.531 1.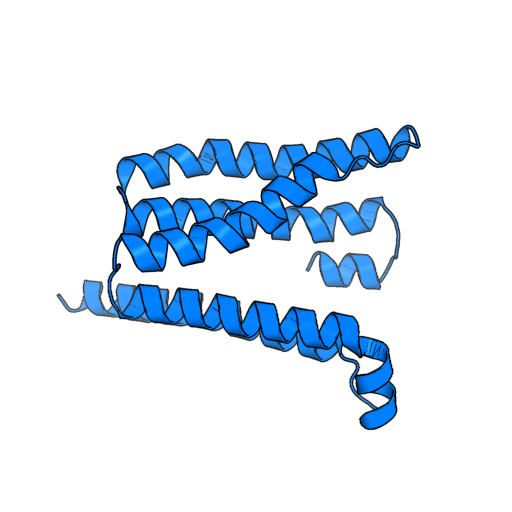00 95.44 100 ALA A N 1
ATOM 793 C CA . ALA A 1 100 ? -13.130 -5.681 7.363 1.00 95.44 100 ALA A CA 1
ATOM 794 C C . ALA A 1 100 ? -13.425 -6.268 5.974 1.00 95.44 100 ALA A C 1
ATOM 796 O O . ALA A 1 100 ? -12.515 -6.742 5.299 1.00 95.44 100 ALA A O 1
ATOM 797 N N . ALA A 1 101 ? -14.685 -6.206 5.528 1.00 96.00 101 ALA A N 1
ATOM 798 C CA . ALA A 1 101 ? -15.097 -6.720 4.226 1.00 96.00 101 ALA A CA 1
ATOM 799 C C . ALA A 1 101 ? -14.423 -5.979 3.062 1.00 96.00 101 ALA A C 1
ATOM 801 O O . ALA A 1 101 ? -13.992 -6.624 2.107 1.00 96.00 101 ALA A O 1
ATOM 802 N N . ALA A 1 102 ? -14.299 -4.651 3.141 1.00 96.94 102 ALA A N 1
ATOM 803 C CA . ALA A 1 102 ? -13.643 -3.860 2.106 1.00 96.94 102 ALA A CA 1
ATOM 804 C C . ALA A 1 102 ? -12.138 -4.168 2.019 1.00 96.94 102 ALA A C 1
ATOM 806 O O . ALA A 1 102 ? -11.626 -4.397 0.923 1.00 96.94 102 ALA A O 1
ATOM 807 N N . ILE A 1 103 ? -11.443 -4.258 3.160 1.00 97.06 103 ILE A N 1
ATOM 808 C CA . ILE A 1 103 ? -10.006 -4.571 3.196 1.00 97.06 103 ILE A CA 1
ATOM 809 C C . ILE A 1 103 ? -9.737 -6.015 2.748 1.00 97.06 103 ILE A C 1
ATOM 811 O O . ILE A 1 103 ? -8.825 -6.245 1.954 1.00 97.06 103 ILE A O 1
ATOM 815 N N . TRP A 1 104 ? -10.546 -6.990 3.180 1.00 96.88 104 TRP A N 1
ATOM 816 C CA . TRP A 1 104 ? -10.437 -8.369 2.688 1.00 96.88 104 TRP A CA 1
ATOM 817 C C . TRP A 1 104 ? -10.723 -8.468 1.189 1.00 96.88 104 TRP A C 1
ATOM 819 O O . TRP A 1 104 ? -9.997 -9.159 0.476 1.00 96.88 104 TRP A O 1
ATOM 829 N N . GLY A 1 105 ? -11.740 -7.756 0.696 1.00 96.75 105 GLY A N 1
ATOM 830 C CA . GLY A 1 105 ? -12.052 -7.690 -0.731 1.00 96.75 105 GLY A CA 1
ATOM 831 C C . GLY A 1 105 ? -10.896 -7.115 -1.550 1.00 96.75 105 GLY A C 1
ATOM 832 O O . GLY A 1 105 ? -10.499 -7.713 -2.550 1.00 96.75 105 GLY A O 1
ATOM 833 N N . LEU A 1 106 ? -10.299 -6.009 -1.089 1.00 96.62 106 LEU A N 1
ATOM 834 C CA . LEU A 1 106 ? -9.088 -5.436 -1.677 1.00 96.62 106 LEU A CA 1
ATOM 835 C C . LEU A 1 106 ? -7.936 -6.452 -1.688 1.00 96.62 106 LEU A C 1
ATOM 837 O O . LEU A 1 106 ? -7.306 -6.638 -2.728 1.00 96.62 106 LEU A O 1
ATOM 841 N N . ALA A 1 107 ? -7.673 -7.126 -0.565 1.00 95.00 107 ALA A N 1
ATOM 842 C CA . ALA A 1 107 ? -6.587 -8.099 -0.451 1.00 95.00 107 ALA A CA 1
ATOM 843 C C . ALA A 1 107 ? -6.767 -9.281 -1.417 1.00 95.00 107 ALA A C 1
ATOM 845 O O . ALA A 1 107 ? -5.832 -9.643 -2.129 1.00 95.00 107 ALA A O 1
ATOM 846 N N . VAL A 1 108 ? -7.974 -9.850 -1.496 1.00 96.25 108 VAL A N 1
ATOM 847 C CA . VAL A 1 108 ? -8.289 -10.951 -2.418 1.00 96.25 108 VAL A CA 1
ATOM 848 C C . VAL A 1 108 ? -8.125 -10.509 -3.871 1.00 96.25 108 VAL A C 1
ATOM 850 O O . VAL A 1 108 ? -7.446 -11.187 -4.639 1.00 96.25 108 VAL A O 1
ATOM 853 N N . LEU A 1 109 ? -8.684 -9.357 -4.252 1.00 96.56 109 LEU A N 1
ATOM 854 C CA . LEU A 1 109 ? -8.557 -8.839 -5.617 1.00 96.56 109 LEU A CA 1
ATOM 855 C C . LEU A 1 109 ? -7.102 -8.538 -5.986 1.00 96.56 109 LEU A C 1
ATOM 857 O O . LEU A 1 109 ? -6.684 -8.835 -7.104 1.00 96.56 109 LEU A O 1
ATOM 861 N N . TYR A 1 110 ? -6.313 -8.017 -5.046 1.00 93.12 110 TYR A N 1
ATOM 862 C CA . TYR A 1 110 ? -4.884 -7.795 -5.239 1.00 93.12 110 TYR A CA 1
ATOM 863 C C . TYR A 1 110 ? -4.107 -9.110 -5.418 1.00 93.12 110 TYR A C 1
ATOM 865 O O . TYR A 1 110 ? -3.265 -9.208 -6.310 1.00 93.12 110 TYR A O 1
ATOM 873 N N . LEU A 1 111 ? -4.401 -10.150 -4.630 1.00 93.56 111 LEU A N 1
ATOM 874 C CA . LEU A 1 111 ? -3.766 -11.465 -4.788 1.00 93.56 111 LEU A CA 1
ATOM 875 C C . LEU A 1 111 ? -4.108 -12.105 -6.138 1.00 93.56 111 LE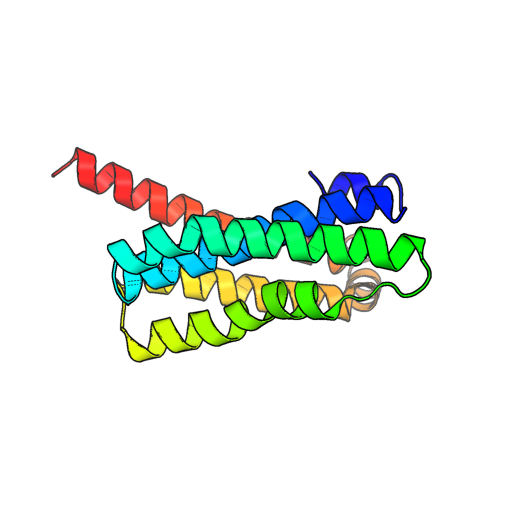U A C 1
ATOM 877 O O . LEU A 1 111 ? -3.218 -12.612 -6.821 1.00 93.56 111 LEU A O 1
ATOM 881 N N . ILE A 1 112 ? -5.373 -12.031 -6.559 1.00 95.69 112 ILE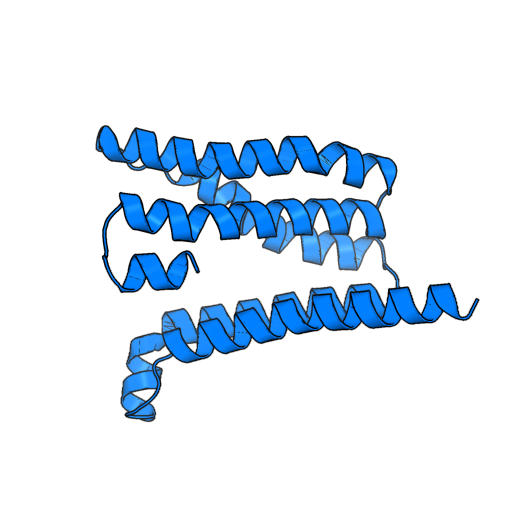 A N 1
ATOM 882 C CA . ILE A 1 112 ? -5.801 -12.519 -7.877 1.00 95.69 112 ILE A CA 1
ATOM 883 C C . ILE A 1 112 ? -5.116 -11.702 -8.985 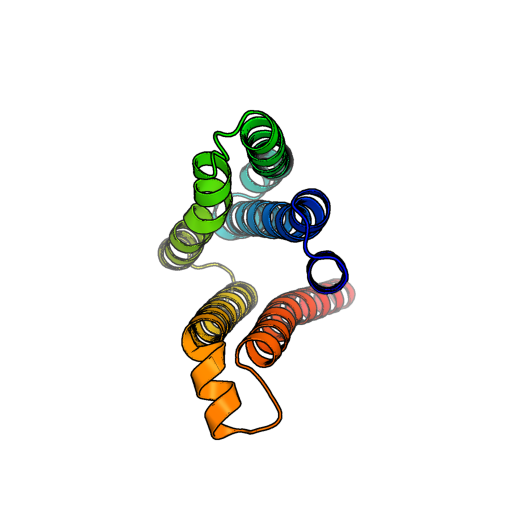1.00 95.69 112 ILE A C 1
ATOM 885 O O . ILE A 1 112 ? -4.593 -12.282 -9.934 1.00 95.69 112 ILE A O 1
ATOM 889 N N . SER A 1 113 ? -5.043 -10.374 -8.839 1.00 93.69 113 SER A N 1
ATOM 890 C CA . SER A 1 113 ? -4.314 -9.473 -9.744 1.00 93.69 113 SER A CA 1
ATOM 891 C C . SER A 1 113 ? -2.857 -9.915 -9.927 1.00 93.69 113 SER A C 1
ATOM 893 O O . SER A 1 113 ? -2.404 -10.094 -11.059 1.00 93.69 113 SER A O 1
ATOM 895 N N . LYS A 1 114 ? -2.143 -10.207 -8.833 1.00 90.81 114 LYS A N 1
ATOM 896 C CA . LYS A 1 114 ? -0.777 -10.752 -8.887 1.00 90.81 114 LYS A CA 1
ATOM 897 C C . LYS A 1 114 ? -0.699 -12.125 -9.555 1.00 90.81 114 LYS A C 1
ATOM 899 O O . LYS A 1 114 ? 0.252 -12.376 -10.291 1.00 90.81 114 LYS A O 1
ATOM 904 N N . GLY A 1 115 ? -1.699 -12.984 -9.368 1.00 93.06 115 GLY A N 1
ATOM 905 C CA . GLY A 1 115 ? -1.802 -14.252 -10.096 1.00 93.06 115 GLY A CA 1
ATOM 906 C C . GLY A 1 115 ? -1.858 -14.056 -11.616 1.00 93.06 115 GLY A C 1
ATOM 907 O O . GLY A 1 115 ? -1.106 -14.695 -12.350 1.00 93.06 115 GLY A O 1
ATOM 908 N N . PHE A 1 116 ? -2.684 -13.118 -12.089 1.00 93.81 116 PHE A N 1
ATOM 909 C CA . PHE A 1 116 ? -2.758 -12.773 -13.513 1.00 93.81 116 PHE A CA 1
ATOM 910 C C . PHE A 1 116 ? -1.471 -12.133 -14.039 1.00 93.81 116 PHE A C 1
ATOM 912 O O . PHE A 1 116 ? -1.089 -12.400 -15.174 1.00 93.81 116 PHE A O 1
ATOM 919 N N . GLU A 1 117 ? -0.772 -11.338 -13.229 1.00 92.06 117 GLU A N 1
ATOM 920 C CA . GLU A 1 117 ? 0.535 -10.782 -13.599 1.00 92.06 117 GLU A CA 1
ATOM 921 C C . GLU A 1 117 ? 1.574 -11.881 -13.865 1.00 92.06 117 GLU A C 1
ATOM 923 O O . GLU A 1 117 ? 2.296 -11.820 -14.858 1.00 92.06 117 GLU A O 1
ATOM 928 N N . VAL A 1 118 ? 1.624 -12.916 -13.021 1.00 92.69 118 VAL A N 1
ATOM 929 C CA . VAL A 1 118 ? 2.530 -14.061 -13.218 1.00 92.69 118 VAL A CA 1
ATOM 930 C C . VAL A 1 118 ? 2.148 -14.864 -14.466 1.00 92.69 118 VAL A C 1
ATOM 932 O O . VAL A 1 118 ? 3.020 -15.323 -15.204 1.00 92.69 118 VAL A O 1
ATOM 935 N N . ALA A 1 119 ? 0.850 -15.005 -14.733 1.00 91.50 119 ALA A N 1
ATOM 936 C CA . ALA A 1 119 ? 0.324 -15.735 -15.882 1.00 91.50 119 ALA A CA 1
ATOM 937 C C . ALA A 1 119 ? 0.199 -14.882 -17.162 1.00 91.50 119 ALA A C 1
ATOM 939 O O . ALA A 1 119 ? -0.466 -15.310 -18.105 1.00 91.50 119 ALA A O 1
ATOM 940 N N . ASP A 1 120 ? 0.826 -13.699 -17.237 1.00 91.62 120 ASP A N 1
ATOM 941 C CA . ASP A 1 120 ? 0.561 -12.690 -18.276 1.00 91.62 120 ASP A CA 1
ATOM 942 C C . ASP A 1 120 ? 0.550 -13.249 -19.708 1.00 91.62 120 ASP A C 1
ATOM 944 O O . ASP A 1 120 ? -0.447 -13.124 -20.426 1.00 91.62 120 ASP A O 1
ATOM 948 N N . ARG A 1 121 ? 1.622 -13.954 -20.093 1.00 89.81 121 ARG A N 1
ATOM 949 C CA . ARG A 1 121 ? 1.752 -14.558 -21.430 1.00 89.81 121 ARG A CA 1
ATOM 950 C C . ARG A 1 121 ? 0.773 -15.703 -21.670 1.00 89.81 121 ARG A C 1
ATOM 952 O O . ARG A 1 121 ? 0.311 -15.876 -22.791 1.00 89.81 121 ARG A O 1
ATOM 959 N N . GLN A 1 122 ? 0.475 -16.492 -20.640 1.00 92.75 122 GLN A N 1
ATOM 960 C CA . GLN A 1 122 ? -0.441 -17.632 -20.741 1.00 92.75 122 GLN A CA 1
ATOM 961 C C . GLN A 1 122 ? -1.869 -17.137 -20.975 1.00 92.75 122 GLN A C 1
ATOM 963 O O . GLN A 1 122 ? -2.568 -17.635 -21.851 1.00 92.75 122 GLN A O 1
ATOM 968 N N . VAL A 1 123 ? -2.267 -16.095 -20.247 1.00 92.69 123 VAL A N 1
ATOM 969 C CA . VAL A 1 123 ? -3.560 -15.424 -20.407 1.00 92.69 123 VAL A CA 1
ATOM 970 C C . VAL A 1 123 ? -3.674 -14.815 -21.803 1.00 92.69 123 VAL A C 1
ATOM 972 O O . VAL A 1 123 ? -4.695 -14.992 -22.465 1.00 92.69 123 VAL A O 1
ATOM 975 N N . TYR A 1 124 ? -2.618 -14.161 -22.292 1.00 92.44 124 TYR A N 1
ATOM 976 C CA . TYR A 1 124 ? -2.618 -13.617 -23.648 1.00 92.44 124 TYR A CA 1
ATOM 977 C C . TYR A 1 124 ? -2.720 -14.714 -24.717 1.00 92.44 124 TYR A C 1
ATOM 979 O O . TYR A 1 124 ? -3.513 -14.590 -25.646 1.00 92.44 124 TYR A O 1
ATOM 987 N N . ALA A 1 125 ? -1.984 -15.818 -24.562 1.00 92.75 125 ALA A N 1
ATOM 988 C CA . ALA A 1 125 ? -2.035 -16.946 -25.491 1.00 92.75 125 ALA A CA 1
ATOM 989 C C . ALA A 1 125 ? -3.424 -17.608 -25.558 1.00 92.75 125 ALA A C 1
ATOM 991 O O . ALA A 1 125 ? -3.814 -18.097 -26.614 1.00 92.75 125 ALA A O 1
ATOM 992 N N . LEU A 1 126 ? -4.173 -17.612 -24.449 1.00 93.19 126 LEU A N 1
ATOM 993 C CA . LEU A 1 126 ? -5.524 -18.176 -24.384 1.00 93.19 126 LEU A CA 1
ATOM 994 C C . LEU A 1 126 ? -6.602 -17.226 -24.920 1.00 93.19 126 LEU A C 1
ATOM 996 O O . LEU A 1 126 ? -7.566 -17.687 -25.524 1.00 93.19 126 LEU A O 1
ATOM 1000 N N . THR A 1 127 ? -6.477 -15.919 -24.680 1.00 92.31 127 THR A N 1
ATOM 1001 C CA . THR A 1 127 ? -7.526 -14.949 -25.044 1.00 92.31 127 THR A CA 1
ATOM 1002 C C . THR A 1 127 ? -7.298 -14.274 -26.396 1.00 92.31 127 THR A C 1
ATOM 1004 O O . THR A 1 127 ? -8.254 -13.786 -26.992 1.00 92.31 127 THR A O 1
ATOM 1007 N N . GLY A 1 128 ? -6.048 -14.172 -26.859 1.00 88.12 128 GLY A N 1
ATOM 1008 C CA . GLY A 1 128 ? -5.653 -13.491 -28.098 1.00 88.12 128 GLY A CA 1
ATOM 1009 C C . GLY A 1 128 ? -5.825 -11.964 -28.108 1.00 88.12 128 GLY A C 1
ATOM 1010 O O . GLY A 1 128 ? -5.394 -11.316 -29.059 1.00 88.12 128 GLY A O 1
ATOM 1011 N N . ALA A 1 129 ? -6.432 -11.374 -27.073 1.00 88.44 129 ALA A N 1
ATOM 1012 C CA . ALA A 1 129 ? -6.782 -9.951 -27.035 1.00 88.44 129 ALA A CA 1
ATOM 1013 C C . ALA A 1 129 ? -6.425 -9.257 -25.712 1.00 88.44 129 ALA A C 1
ATOM 1015 O O . ALA A 1 129 ? -6.168 -8.054 -25.708 1.00 88.44 129 ALA A O 1
ATOM 1016 N N . VAL A 1 130 ? -6.398 -9.986 -24.590 1.00 90.94 130 VAL A N 1
ATOM 1017 C CA . VAL A 1 130 ? -6.208 -9.414 -23.249 1.00 90.94 130 VAL A CA 1
ATOM 1018 C C . VAL A 1 130 ? -5.078 -10.149 -22.538 1.00 90.94 130 VAL A C 1
ATOM 1020 O O . VAL A 1 130 ? -5.104 -11.370 -22.409 1.00 90.94 130 VAL A O 1
ATOM 1023 N N . SER A 1 131 ? -4.070 -9.425 -22.056 1.00 92.06 131 SER A N 1
ATOM 1024 C CA . SER A 1 131 ? -2.988 -10.043 -21.288 1.00 92.06 131 SER A CA 1
ATOM 1025 C C . SER A 1 131 ? -3.324 -10.078 -19.796 1.00 92.06 131 SER A C 1
ATOM 1027 O O . SER A 1 131 ? -4.195 -9.345 -19.311 1.00 92.06 131 SER A O 1
ATOM 1029 N N . GLY A 1 132 ? -2.622 -10.918 -19.036 1.00 90.31 132 GLY A N 1
ATOM 1030 C CA . GLY A 1 132 ? -2.794 -10.947 -17.583 1.00 90.31 132 GLY A CA 1
ATOM 1031 C C . GLY A 1 132 ? -2.467 -9.599 -16.932 1.00 90.31 132 GLY A C 1
ATOM 1032 O O . GLY A 1 132 ? -3.119 -9.206 -15.972 1.00 90.31 132 GLY A O 1
ATOM 1033 N N . HIS A 1 133 ? -1.559 -8.821 -17.516 1.00 88.50 133 HIS A N 1
ATOM 1034 C CA . HIS A 1 133 ? -1.243 -7.451 -17.124 1.00 88.50 133 HIS A CA 1
ATOM 1035 C C . HIS A 1 133 ? -2.412 -6.482 -17.315 1.00 88.50 133 HIS A C 1
ATOM 1037 O O . HIS A 1 133 ? -2.628 -5.616 -16.475 1.00 88.50 133 HIS A O 1
ATOM 1043 N N . THR A 1 134 ? -3.221 -6.628 -18.364 1.00 90.31 134 THR A N 1
ATOM 1044 C CA . THR A 1 134 ? -4.459 -5.841 -18.485 1.00 90.31 134 THR A CA 1
ATOM 1045 C C . THR A 1 134 ? -5.434 -6.199 -17.362 1.00 90.31 134 THR A C 1
ATOM 1047 O O . THR A 1 134 ? -5.958 -5.314 -16.683 1.00 90.31 134 THR A O 1
ATOM 1050 N N . ILE A 1 135 ? -5.634 -7.498 -17.114 1.00 91.81 135 ILE A N 1
ATOM 1051 C CA . ILE A 1 135 ? -6.554 -7.992 -16.078 1.00 91.81 135 ILE A CA 1
ATOM 1052 C C . ILE A 1 135 ? -6.092 -7.562 -14.682 1.00 91.81 135 ILE A C 1
ATOM 1054 O O . ILE A 1 135 ? -6.915 -7.152 -13.861 1.00 91.81 135 ILE A O 1
ATOM 1058 N N . LYS A 1 136 ? -4.780 -7.576 -14.417 1.00 93.12 136 LYS A N 1
ATOM 1059 C CA . LYS A 1 136 ? -4.220 -7.185 -13.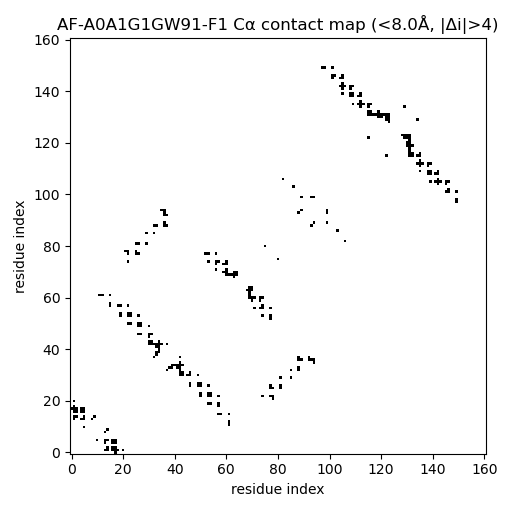120 1.00 93.12 136 LYS A CA 1
ATOM 1060 C C . LYS A 1 136 ? -4.620 -5.758 -12.746 1.00 93.12 136 LYS A C 1
ATOM 1062 O O . LYS A 1 136 ? -4.996 -5.516 -11.599 1.00 93.12 136 LYS A O 1
ATOM 1067 N N . HIS A 1 137 ? -4.575 -4.830 -13.706 1.00 90.88 137 HIS A N 1
ATOM 1068 C CA . HIS A 1 137 ? -4.906 -3.423 -13.478 1.00 90.88 137 HIS A CA 1
ATOM 1069 C C . HIS A 1 137 ? -6.393 -3.236 -13.200 1.00 90.88 137 HIS A C 1
ATOM 1071 O O . HIS A 1 137 ? -6.747 -2.512 -12.273 1.00 90.88 137 HIS A O 1
ATOM 1077 N N . VAL A 1 138 ? -7.259 -3.937 -13.938 1.00 94.19 138 VAL A N 1
ATOM 1078 C CA . VAL A 1 138 ? -8.712 -3.924 -13.698 1.00 94.19 138 VAL A CA 1
ATOM 1079 C C . VAL A 1 138 ? -9.032 -4.446 -12.297 1.00 94.19 138 VAL A C 1
ATOM 1081 O O . VAL A 1 138 ? -9.791 -3.814 -11.566 1.00 94.19 138 VAL A O 1
ATOM 1084 N N . LEU A 1 139 ? -8.427 -5.563 -11.888 1.00 95.19 139 LEU A N 1
ATOM 1085 C CA . LEU A 1 139 ? -8.643 -6.141 -10.560 1.00 95.19 139 LEU A CA 1
ATOM 1086 C C . LEU A 1 139 ? -8.105 -5.246 -9.436 1.00 95.19 139 LEU A C 1
ATOM 1088 O O . LEU A 1 139 ? -8.781 -5.066 -8.424 1.00 95.19 139 LEU A O 1
ATOM 1092 N N . ALA A 1 140 ? -6.925 -4.649 -9.619 1.00 91.94 140 ALA A N 1
ATOM 1093 C CA . ALA A 1 140 ? -6.368 -3.699 -8.660 1.00 91.94 140 ALA A CA 1
ATOM 1094 C C . ALA A 1 140 ? -7.276 -2.465 -8.511 1.00 91.94 140 ALA A C 1
ATOM 1096 O O . ALA A 1 140 ? -7.594 -2.069 -7.390 1.00 91.94 140 ALA A O 1
ATOM 1097 N N . ALA A 1 141 ? -7.767 -1.916 -9.628 1.00 92.56 141 ALA A N 1
ATOM 1098 C CA . ALA A 1 141 ? -8.704 -0.796 -9.632 1.00 92.56 141 ALA A CA 1
ATOM 1099 C C . ALA A 1 141 ? -10.039 -1.155 -8.961 1.00 92.56 141 ALA A C 1
ATOM 1101 O O . ALA A 1 141 ? -10.549 -0.373 -8.162 1.00 92.56 141 ALA A O 1
ATOM 1102 N N . ALA A 1 142 ? -10.578 -2.349 -9.225 1.00 95.75 142 ALA A N 1
ATOM 1103 C CA . ALA A 1 142 ? -11.782 -2.842 -8.561 1.00 95.75 142 ALA A CA 1
ATOM 1104 C C . ALA A 1 142 ? -11.586 -2.942 -7.039 1.00 95.75 142 ALA A C 1
ATOM 1106 O O . ALA A 1 142 ? -12.456 -2.519 -6.281 1.00 95.75 142 ALA A O 1
ATOM 1107 N N . GLY A 1 143 ? -10.424 -3.427 -6.588 1.00 94.81 143 GLY A N 1
ATOM 1108 C CA . GLY A 1 143 ? -10.070 -3.483 -5.170 1.00 94.81 143 GLY A CA 1
ATOM 1109 C C . GLY A 1 143 ? -10.051 -2.103 -4.517 1.00 94.81 143 GLY A C 1
ATOM 1110 O O . GLY A 1 143 ? -10.664 -1.910 -3.469 1.00 94.81 143 GLY A O 1
ATOM 1111 N N . THR A 1 144 ? -9.413 -1.116 -5.150 1.00 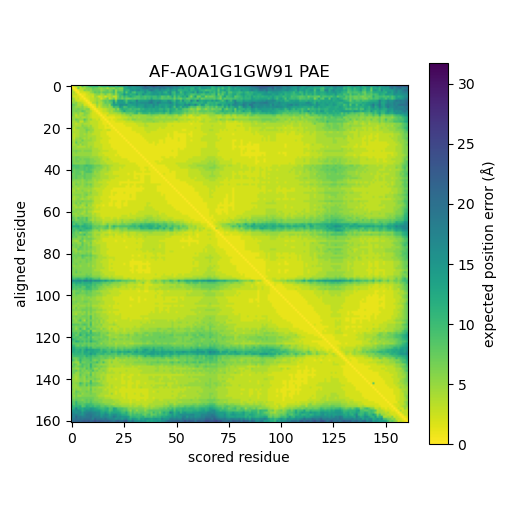92.81 144 THR A N 1
ATOM 1112 C CA . THR A 1 144 ? -9.450 0.277 -4.674 1.00 92.81 144 THR A CA 1
ATOM 1113 C C . THR A 1 144 ? -10.874 0.846 -4.696 1.00 92.81 144 THR A C 1
ATOM 1115 O O . THR A 1 144 ? -11.266 1.561 -3.774 1.00 92.81 144 THR A O 1
ATOM 1118 N N . GLY A 1 145 ? -11.683 0.478 -5.692 1.00 95.62 145 GLY A N 1
ATOM 1119 C CA . GLY A 1 145 ? -13.096 0.848 -5.785 1.00 95.62 145 GLY A CA 1
ATOM 1120 C C . GLY A 1 145 ? -13.943 0.342 -4.614 1.00 95.62 145 GLY A C 1
ATOM 1121 O O . GLY A 1 145 ? -14.834 1.058 -4.163 1.00 95.62 145 GLY A O 1
ATOM 1122 N N . LEU A 1 146 ? -13.640 -0.839 -4.057 1.00 96.50 146 LEU A N 1
ATOM 1123 C CA . LEU A 1 146 ? -14.306 -1.332 -2.842 1.00 96.50 146 LEU A CA 1
ATOM 1124 C C . LEU A 1 146 ? -14.050 -0.420 -1.638 1.00 96.50 146 LEU A C 1
ATOM 1126 O O . LEU A 1 146 ? -14.971 -0.166 -0.862 1.00 96.50 146 LEU A O 1
ATOM 1130 N N . ILE A 1 147 ? -12.823 0.092 -1.499 1.00 95.50 147 ILE A N 1
ATOM 1131 C CA . ILE A 1 147 ? -12.475 1.043 -0.437 1.00 95.50 147 ILE A CA 1
ATOM 1132 C C . ILE A 1 147 ? -13.235 2.355 -0.637 1.00 95.50 147 ILE A C 1
ATOM 1134 O O . ILE A 1 147 ? -13.865 2.839 0.300 1.00 95.50 147 ILE A O 1
ATOM 1138 N N . ALA A 1 148 ? -13.244 2.895 -1.859 1.00 94.94 148 ALA A N 1
ATOM 1139 C CA . ALA A 1 148 ? -13.968 4.126 -2.173 1.00 94.94 148 ALA A CA 1
ATOM 1140 C C . ALA A 1 148 ? -15.475 3.999 -1.887 1.00 94.94 148 ALA A C 1
ATOM 1142 O O . ALA A 1 148 ? -16.043 4.833 -1.189 1.00 94.94 148 ALA A O 1
ATOM 1143 N N . ALA A 1 149 ? -16.109 2.912 -2.335 1.00 95.69 149 ALA A N 1
ATOM 1144 C CA . ALA A 1 149 ? -17.527 2.656 -2.086 1.00 95.69 149 ALA A CA 1
ATOM 1145 C C . ALA A 1 149 ? -17.847 2.460 -0.594 1.00 95.69 149 ALA A C 1
ATOM 1147 O O . ALA A 1 149 ? -18.932 2.807 -0.132 1.00 95.69 149 ALA A O 1
ATOM 1148 N N . MET A 1 150 ? -16.925 1.879 0.178 1.00 95.81 150 MET A N 1
ATOM 1149 C CA . MET A 1 150 ? -17.074 1.767 1.629 1.00 95.81 150 MET A CA 1
ATOM 1150 C C . MET A 1 150 ? -17.018 3.144 2.308 1.00 95.81 150 MET A C 1
ATOM 1152 O O . MET A 1 150 ? -17.826 3.398 3.202 1.00 95.81 150 MET A O 1
ATOM 1156 N N . LEU A 1 151 ? -16.095 4.020 1.895 1.00 93.25 151 LEU A N 1
ATOM 1157 C CA . LEU A 1 151 ? -15.972 5.379 2.433 1.00 93.25 151 LEU A CA 1
ATOM 1158 C C . LEU A 1 151 ? -17.218 6.222 2.129 1.00 93.25 151 LEU A C 1
ATOM 1160 O O . LEU A 1 151 ? -17.795 6.786 3.053 1.00 93.25 151 LEU A O 1
ATOM 1164 N N . ASP A 1 152 ? -17.694 6.197 0.885 1.00 93.81 152 ASP A N 1
ATOM 1165 C CA . ASP A 1 152 ? -18.907 6.901 0.441 1.00 93.81 152 ASP A CA 1
ATOM 1166 C C . ASP A 1 152 ? -20.147 6.495 1.264 1.00 93.81 152 ASP A C 1
ATOM 1168 O O . ASP A 1 152 ? -20.860 7.321 1.835 1.00 93.81 152 ASP A O 1
ATOM 1172 N N . ARG A 1 153 ? -20.339 5.186 1.477 1.00 92.69 153 ARG A N 1
ATOM 1173 C CA . ARG A 1 153 ? -21.421 4.667 2.336 1.00 92.69 153 ARG A CA 1
ATOM 1174 C C . ARG A 1 153 ? -21.297 5.092 3.799 1.00 92.69 153 ARG A C 1
ATOM 1176 O O . ARG A 1 153 ? -22.301 5.133 4.510 1.00 92.69 153 ARG A O 1
ATOM 1183 N N . ARG A 1 154 ? -20.079 5.316 4.298 1.00 89.50 154 ARG A N 1
ATOM 1184 C CA . ARG A 1 154 ? -19.842 5.770 5.677 1.00 89.50 154 ARG A CA 1
ATOM 1185 C C . ARG A 1 154 ? -20.146 7.254 5.830 1.00 89.50 154 ARG A C 1
ATOM 1187 O O . ARG A 1 154 ? -20.724 7.620 6.850 1.00 89.50 154 ARG A O 1
ATOM 1194 N N . GLU A 1 155 ? -19.799 8.062 4.837 1.00 88.19 155 GLU A N 1
ATOM 1195 C CA . GLU A 1 155 ? -20.092 9.494 4.804 1.00 88.19 155 GLU A CA 1
ATOM 1196 C C . GLU A 1 155 ? -21.604 9.746 4.767 1.00 88.19 155 GLU A C 1
ATOM 1198 O O . GLU A 1 155 ? -22.128 10.377 5.683 1.00 88.19 155 GLU A O 1
ATOM 1203 N N . GLY A 1 156 ? -22.335 9.095 3.855 1.00 85.31 156 GLY A N 1
ATOM 1204 C CA . GLY A 1 156 ? -23.796 9.236 3.783 1.00 85.31 156 GLY A CA 1
ATOM 1205 C C . GLY A 1 156 ? -24.534 8.812 5.063 1.00 85.31 156 GLY A C 1
ATOM 1206 O O . GLY A 1 156 ? -25.538 9.411 5.429 1.00 85.31 156 GLY A O 1
ATOM 1207 N N . ARG A 1 157 ? -24.020 7.821 5.812 1.00 82.81 157 ARG A N 1
ATOM 1208 C CA . ARG A 1 157 ? -24.595 7.445 7.121 1.00 82.81 157 ARG A CA 1
ATOM 1209 C C . ARG A 1 157 ? -24.359 8.491 8.209 1.00 82.81 157 ARG A C 1
ATOM 1211 O O . ARG A 1 157 ? -25.182 8.582 9.115 1.00 82.81 157 ARG A O 1
ATOM 1218 N N . ARG A 1 158 ? -23.248 9.235 8.151 1.00 77.94 158 ARG A N 1
ATOM 1219 C CA . ARG A 1 158 ? -22.954 10.321 9.101 1.00 77.94 158 ARG A CA 1
ATOM 1220 C C . ARG A 1 158 ? -23.843 11.535 8.861 1.00 77.94 158 ARG A C 1
ATOM 1222 O O . ARG A 1 158 ? -24.209 12.183 9.825 1.00 77.94 158 ARG A O 1
ATOM 1229 N N . GLU A 1 159 ? -24.199 11.821 7.612 1.00 75.06 159 GLU A N 1
ATOM 1230 C CA . GLU A 1 159 ? -25.094 12.937 7.274 1.00 75.06 159 GLU A CA 1
ATOM 1231 C C . GLU A 1 159 ? -26.550 12.688 7.697 1.00 75.06 159 GLU A C 1
ATOM 1233 O O . GLU A 1 159 ? -27.294 13.631 7.953 1.00 75.06 159 GLU A O 1
ATOM 1238 N N . THR A 1 160 ? -26.967 11.421 7.779 1.00 73.12 160 THR A N 1
ATOM 1239 C CA . THR A 1 160 ? -28.332 11.030 8.176 1.00 73.12 160 THR A CA 1
ATOM 1240 C C . THR A 1 160 ? -28.529 10.801 9.680 1.00 73.12 160 THR A C 1
ATOM 1242 O O . THR A 1 160 ? -29.650 10.492 10.086 1.00 73.12 160 THR A O 1
ATOM 1245 N N . ALA A 1 161 ? -27.460 10.866 10.482 1.00 62.19 161 ALA A N 1
ATOM 1246 C CA . ALA A 1 161 ? -27.459 10.581 11.922 1.00 62.19 161 ALA A CA 1
ATOM 1247 C C . ALA A 1 161 ? -27.468 11.870 12.751 1.00 62.19 161 ALA A C 1
ATOM 1249 O O . ALA A 1 161 ? -28.172 11.880 13.786 1.00 62.19 161 ALA A O 1
#

Radius of gyration: 17.53 Å; Cα contacts (8 Å, |Δi|>4): 171; chains: 1; bounding box: 54×31×46 Å

Secondary structure (DSSP, 8-state):
-HHHHHHHS-SHHHHHHHHHHHHHHHHHHHHHHHHHHT-HHHHHHHHHHHHHHHHHHHHHHHHHHHTT----HHHHHHHHHHHHHHHHHHHHH---HHHHHHHHHHHHHHHHHHHHHHTHHHHHHHHSS--HHHHHHHHHHHHHHHHHHHHHHHHHHHHT-